Protein AF-A0A551YKG0-F1 (afdb_monomer)

Sequence (113 aa):
MATIILENLPDKLIEQIQKLAQQHNQSINEQIISILQQAVEKPQTPLKFLISPETDPTWEERRKAVPQLQAQIDQSPRLNPLDYESPDSTELIRENREKENRPPAKIGTDYVK

InterPro domains:
  IPR010985 Ribbon-helix-helix [SSF47598] (2-45)
  IPR013321 Arc-type ribbon-helix-helix [G3DSA:1.10.1220.10] (8-102)
  IPR053853 Antitoxin FitA-like, ribbon-helix-helix [PF22513] (2-40)

Solvent-accessible surface area (backbone atoms only — not comparable to full-atom values): 7294 Å² total; per-residue (Å²): 136,86,84,86,83,86,76,90,74,56,68,71,56,53,55,51,48,49,52,50,12,62,75,67,75,43,54,61,67,57,40,51,51,50,52,51,50,46,47,67,76,47,56,70,73,67,82,72,61,95,74,40,82,94,77,33,96,57,37,69,61,52,57,68,44,46,65,56,54,49,52,53,57,71,68,44,82,82,75,59,57,70,82,69,77,42,75,58,67,69,54,55,53,48,52,51,53,50,62,71,70,50,74,77,80,78,76,80,78,84,76,81,131

Structure (mmCIF, N/CA/C/O backbone):
data_AF-A0A551YKG0-F1
#
_entry.id   AF-A0A551YKG0-F1
#
loop_
_atom_site.group_PDB
_atom_site.id
_atom_site.type_symbol
_atom_site.label_atom_id
_atom_site.label_alt_id
_atom_site.label_comp_id
_atom_site.label_asym_id
_atom_site.label_entity_id
_atom_site.label_seq_id
_atom_site.pdbx_PDB_ins_code
_atom_site.Cartn_x
_atom_site.Cartn_y
_atom_site.Cartn_z
_atom_site.occupancy
_atom_site.B_iso_or_equiv
_atom_site.auth_seq_id
_atom_site.auth_comp_id
_atom_site.auth_asym_id
_atom_site.auth_atom_id
_atom_site.pdbx_PDB_model_num
ATOM 1 N N . MET A 1 1 ? -12.178 23.811 21.777 1.00 51.44 1 MET A N 1
ATOM 2 C CA . MET A 1 1 ? -12.467 22.362 21.816 1.00 51.44 1 MET A CA 1
ATOM 3 C C . MET A 1 1 ? -13.007 21.987 20.453 1.00 51.44 1 MET A C 1
ATOM 5 O O . MET A 1 1 ? -13.932 22.649 20.003 1.00 51.44 1 MET A O 1
ATOM 9 N N . ALA A 1 2 ? -12.377 21.041 19.764 1.00 67.38 2 ALA A N 1
ATOM 10 C CA . ALA A 1 2 ? -12.868 20.552 18.481 1.00 67.38 2 ALA A CA 1
ATOM 11 C C . ALA A 1 2 ? -13.760 19.332 18.733 1.00 67.38 2 ALA A C 1
ATOM 13 O O . ALA A 1 2 ? -13.390 18.458 19.514 1.00 67.38 2 ALA A O 1
ATOM 14 N N . THR A 1 3 ? -14.923 19.291 18.093 1.00 72.31 3 THR A N 1
ATOM 15 C CA . THR A 1 3 ? -15.835 18.146 18.146 1.00 72.31 3 THR A CA 1
ATOM 16 C C . THR A 1 3 ? -15.638 17.347 16.869 1.00 72.31 3 THR A C 1
ATOM 18 O O . THR A 1 3 ? -15.789 17.899 15.781 1.00 72.31 3 THR A O 1
ATOM 21 N N . ILE A 1 4 ? -15.283 16.069 16.987 1.00 70.94 4 ILE A N 1
ATOM 22 C CA . ILE A 1 4 ? -15.178 15.167 15.838 1.00 70.94 4 ILE A CA 1
ATOM 23 C C . ILE A 1 4 ? -16.478 14.373 15.771 1.00 70.94 4 ILE A C 1
ATOM 25 O O . ILE A 1 4 ? -16.802 13.642 16.705 1.00 70.94 4 ILE A O 1
ATOM 29 N N . ILE A 1 5 ? -17.222 14.539 14.680 1.00 75.12 5 ILE A N 1
ATOM 30 C CA . ILE A 1 5 ? -18.413 13.743 14.384 1.00 75.12 5 ILE A CA 1
ATOM 31 C C . ILE A 1 5 ? -17.988 12.688 13.365 1.00 75.12 5 ILE A C 1
ATOM 33 O O . ILE A 1 5 ? -17.503 13.021 12.286 1.00 75.12 5 ILE A O 1
ATOM 37 N N . LEU A 1 6 ? -18.113 11.417 13.739 1.00 70.81 6 LEU A N 1
ATOM 38 C CA . LEU A 1 6 ? -17.805 10.282 12.876 1.00 70.81 6 LEU A CA 1
ATOM 39 C C . LEU A 1 6 ? -19.123 9.735 12.329 1.00 70.81 6 LEU A C 1
ATOM 41 O O . LEU A 1 6 ? -19.883 9.107 13.062 1.00 70.81 6 LEU A O 1
ATOM 45 N N . GLU A 1 7 ? -19.391 9.985 11.052 1.00 72.69 7 GLU A N 1
ATOM 46 C CA . GLU A 1 7 ? -20.576 9.480 10.355 1.00 72.69 7 GLU A CA 1
ATOM 47 C C . GLU A 1 7 ? -20.176 8.372 9.373 1.00 72.69 7 GLU A C 1
ATOM 49 O O . GLU A 1 7 ? -19.115 8.435 8.753 1.00 72.69 7 GLU A O 1
ATOM 54 N N . ASN A 1 8 ? -21.035 7.359 9.218 1.00 74.94 8 ASN A N 1
ATOM 55 C CA . ASN A 1 8 ? -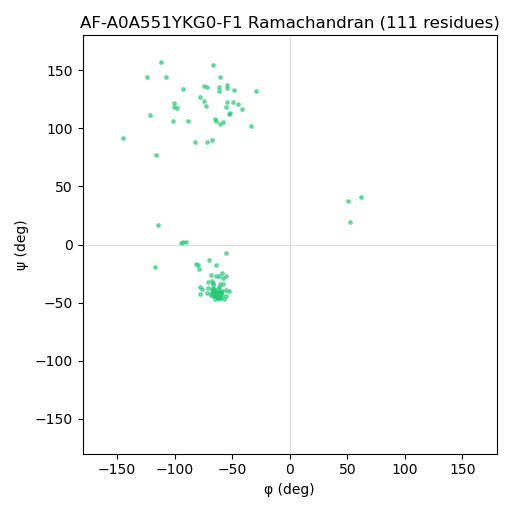20.851 6.231 8.291 1.00 74.94 8 ASN A CA 1
ATOM 56 C C . ASN A 1 8 ? -19.618 5.346 8.567 1.00 74.94 8 ASN A C 1
ATOM 58 O O . ASN A 1 8 ? -18.934 4.909 7.639 1.00 74.94 8 ASN A O 1
ATOM 62 N N . LEU A 1 9 ? -19.327 5.047 9.837 1.00 75.94 9 LEU A N 1
ATOM 63 C CA . LEU A 1 9 ? -18.321 4.037 10.169 1.00 75.94 9 LEU A CA 1
ATOM 64 C C . LEU A 1 9 ? -18.863 2.621 9.908 1.00 75.94 9 LEU A C 1
ATOM 66 O O . LEU A 1 9 ? -19.985 2.327 10.312 1.00 75.94 9 LEU A O 1
ATOM 70 N N . PRO A 1 10 ? -18.076 1.720 9.293 1.00 84.12 10 PRO A N 1
ATOM 71 C CA . PRO A 1 10 ? -18.472 0.325 9.136 1.00 84.12 10 PRO A CA 1
ATOM 72 C C . PRO A 1 10 ? -18.674 -0.340 10.502 1.00 84.12 10 PRO A C 1
ATOM 74 O O . PRO A 1 10 ? -17.802 -0.225 11.366 1.00 84.12 10 PRO A O 1
ATOM 77 N N . ASP A 1 11 ? -19.748 -1.114 10.669 1.00 81.19 11 ASP A N 1
ATOM 78 C CA . ASP A 1 11 ? -20.080 -1.788 11.939 1.00 81.19 11 ASP A CA 1
ATOM 79 C C . ASP A 1 11 ? -18.914 -2.628 12.479 1.00 81.19 11 ASP A C 1
ATOM 81 O O . ASP A 1 11 ? -18.563 -2.576 13.657 1.00 81.19 11 ASP A O 1
ATOM 85 N N . LYS A 1 12 ? -18.215 -3.323 11.577 1.00 83.38 12 LYS A N 1
ATOM 86 C CA . LYS A 1 12 ? -17.025 -4.121 11.899 1.00 83.38 12 LYS A CA 1
ATOM 87 C C . LYS A 1 12 ? -15.905 -3.297 12.546 1.00 83.38 12 LYS A C 1
ATOM 89 O O . LYS A 1 12 ? -15.156 -3.813 13.372 1.00 83.38 12 LYS A O 1
ATOM 94 N N . LEU A 1 13 ? -15.758 -2.035 12.150 1.00 79.38 13 LEU A N 1
ATOM 95 C CA . LEU A 1 13 ? -14.731 -1.135 12.671 1.00 79.38 13 LEU A CA 1
ATOM 96 C C . LEU A 1 13 ? -15.124 -0.635 14.069 1.00 79.38 13 LEU A C 1
ATOM 98 O O . LEU A 1 13 ? -14.281 -0.597 14.963 1.00 79.38 13 LEU A O 1
ATOM 102 N N . ILE A 1 14 ? -16.413 -0.362 14.290 1.00 82.06 14 ILE A N 1
ATOM 103 C CA . ILE A 1 14 ? -16.957 -0.027 15.614 1.00 82.06 14 ILE A CA 1
ATOM 104 C C . ILE A 1 14 ? -16.732 -1.184 16.597 1.00 82.06 14 ILE A C 1
ATOM 106 O O . ILE A 1 14 ? -16.228 -0.957 17.696 1.00 82.06 14 ILE A O 1
ATOM 110 N N . GLU A 1 15 ? -17.010 -2.427 16.193 1.00 84.38 15 GLU A N 1
ATOM 111 C CA . GLU A 1 15 ? -16.761 -3.610 17.030 1.00 84.38 15 GLU A CA 1
ATOM 112 C C . GLU A 1 15 ? -15.284 -3.757 17.421 1.00 84.38 15 GLU A C 1
ATOM 114 O O . GLU A 1 15 ? -14.963 -4.116 18.556 1.00 84.38 15 GLU A O 1
ATOM 119 N N . GLN A 1 16 ? -14.366 -3.484 16.490 1.00 82.75 16 GLN A N 1
ATOM 120 C CA . GLN A 1 16 ? -12.927 -3.540 16.753 1.00 82.75 16 GLN A CA 1
ATOM 121 C C . GLN A 1 16 ? -12.485 -2.456 17.738 1.00 82.75 16 GLN A C 1
ATOM 123 O O . GLN A 1 16 ? -11.746 -2.758 18.675 1.00 82.75 16 GLN A O 1
ATOM 128 N N . ILE A 1 17 ? -12.970 -1.222 17.575 1.00 84.94 17 ILE A N 1
ATOM 129 C CA . ILE A 1 17 ? -12.691 -0.129 18.516 1.00 84.94 17 ILE A CA 1
ATOM 130 C C . ILE A 1 17 ? -13.266 -0.455 19.894 1.00 84.94 17 ILE A C 1
ATOM 132 O O . ILE A 1 17 ? -12.597 -0.232 20.899 1.00 84.94 17 ILE A O 1
ATOM 136 N N . GLN A 1 18 ? -14.470 -1.023 19.963 1.00 83.56 18 GLN A N 1
ATOM 137 C CA . GLN A 1 18 ? -15.096 -1.392 21.229 1.00 83.56 18 GLN A CA 1
ATOM 138 C C . GLN A 1 18 ? -14.311 -2.490 21.957 1.00 83.56 18 GLN A C 1
ATOM 140 O O . GLN A 1 18 ? -14.108 -2.393 23.166 1.00 83.56 18 GLN A O 1
ATOM 145 N N . LYS A 1 19 ? -13.816 -3.502 21.233 1.00 85.50 19 LYS A N 1
ATOM 146 C CA . LYS A 1 19 ? -12.923 -4.526 21.799 1.00 85.50 19 LYS A CA 1
ATOM 147 C C . LYS A 1 19 ? -11.619 -3.920 22.313 1.00 85.50 19 LYS A C 1
ATOM 149 O O . LYS A 1 19 ? -11.210 -4.245 23.422 1.00 85.50 19 LYS A O 1
ATOM 154 N N . LEU A 1 20 ? -11.003 -3.016 21.553 1.00 83.06 20 LEU A N 1
ATOM 155 C CA . LEU A 1 20 ? -9.785 -2.320 21.980 1.00 83.06 20 LEU A CA 1
ATOM 156 C C . LEU A 1 20 ? -10.033 -1.475 23.237 1.00 83.06 20 LEU A C 1
ATOM 158 O O . LEU A 1 20 ? -9.286 -1.585 24.204 1.00 83.06 20 LEU A O 1
ATOM 162 N N . ALA A 1 21 ? -11.135 -0.726 23.276 1.00 84.75 21 ALA A N 1
ATOM 163 C CA . ALA A 1 21 ? -11.521 0.075 24.434 1.00 84.75 21 ALA A CA 1
ATOM 164 C C . ALA A 1 21 ? -11.719 -0.794 25.692 1.00 84.75 21 ALA A C 1
ATOM 166 O O . ALA A 1 21 ? -11.254 -0.435 26.773 1.00 84.75 21 ALA A O 1
ATOM 167 N N . GLN A 1 22 ? -12.330 -1.977 25.545 1.00 83.81 22 GLN A N 1
ATOM 168 C CA . GLN A 1 22 ? -12.465 -2.958 26.629 1.00 83.81 22 GLN A CA 1
ATOM 169 C C . GLN A 1 22 ? -11.114 -3.513 27.094 1.00 83.81 22 GLN A C 1
ATOM 171 O O . GLN A 1 22 ? -10.905 -3.675 28.291 1.00 83.81 22 GLN A O 1
ATOM 176 N N . GLN A 1 23 ? -10.183 -3.787 26.177 1.00 84.81 23 GLN A N 1
ATOM 177 C CA . GLN A 1 23 ? 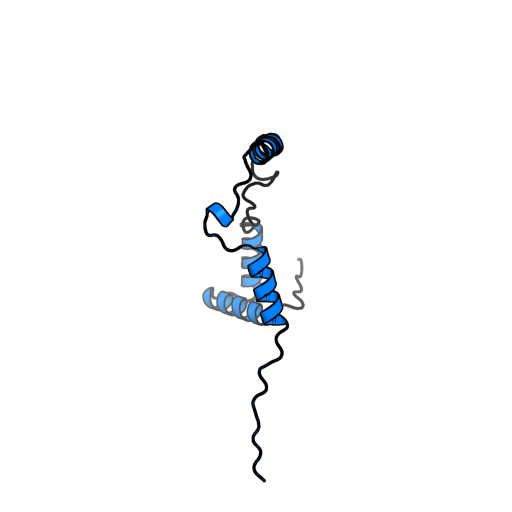-8.843 -4.277 26.523 1.00 84.81 23 GLN A CA 1
ATOM 178 C C . GLN A 1 23 ? -8.011 -3.231 27.273 1.00 84.81 23 GLN A C 1
ATOM 180 O O . GLN A 1 23 ? -7.214 -3.588 28.139 1.00 84.81 23 GLN A O 1
ATOM 185 N N . HIS A 1 24 ? -8.206 -1.952 26.957 1.00 78.31 24 HIS A N 1
ATOM 186 C CA . HIS A 1 24 ? -7.481 -0.841 27.566 1.00 78.31 24 HIS A CA 1
ATOM 187 C C . HIS A 1 24 ? -8.216 -0.195 28.755 1.00 78.31 24 HIS A C 1
ATOM 189 O O . HIS A 1 24 ? -7.675 0.736 29.348 1.00 78.31 24 HIS A O 1
ATOM 195 N N . ASN A 1 25 ? -9.400 -0.695 29.145 1.00 82.62 25 ASN A N 1
ATOM 196 C CA . ASN A 1 25 ? -10.275 -0.100 30.170 1.00 82.62 25 ASN A CA 1
ATOM 197 C C . ASN A 1 25 ? -10.547 1.400 29.937 1.00 82.62 25 ASN A C 1
ATOM 199 O O . ASN A 1 25 ? -10.616 2.190 30.878 1.00 82.62 25 ASN A O 1
ATOM 203 N N . GLN A 1 26 ? -10.687 1.795 28.675 1.00 82.00 26 GLN A N 1
ATOM 204 C CA . GLN A 1 26 ? -10.907 3.179 28.265 1.00 82.00 26 GLN A CA 1
ATOM 205 C C . GLN A 1 26 ? -12.308 3.354 27.692 1.00 82.00 26 GLN A C 1
ATOM 207 O O . GLN A 1 26 ? -12.937 2.406 27.216 1.00 82.00 26 GLN A O 1
ATOM 212 N N . SER A 1 27 ? -12.814 4.585 27.719 1.00 85.00 27 SER A N 1
ATOM 213 C CA . SER A 1 27 ? -14.025 4.901 26.967 1.00 85.00 27 SER A CA 1
ATOM 214 C C . SER A 1 27 ? -13.756 4.805 25.461 1.00 85.00 27 SER A C 1
ATOM 216 O O . SER A 1 27 ? -12.635 5.006 24.992 1.00 85.00 27 SER A O 1
ATOM 218 N N . ILE A 1 28 ? -14.801 4.537 24.673 1.00 80.50 28 ILE A N 1
ATOM 219 C CA . ILE A 1 28 ? -14.698 4.474 23.204 1.00 80.50 28 ILE A CA 1
ATOM 220 C C . ILE A 1 28 ? -14.104 5.779 22.645 1.00 80.50 28 ILE A C 1
ATOM 222 O O . ILE A 1 28 ? -13.255 5.742 21.760 1.00 80.50 28 ILE A O 1
ATOM 226 N N . ASN A 1 29 ? -14.488 6.928 23.210 1.00 81.81 29 ASN A N 1
ATOM 227 C CA . ASN A 1 29 ? -13.981 8.237 22.798 1.00 81.81 29 ASN A CA 1
ATOM 228 C C . ASN A 1 29 ? -12.478 8.394 23.073 1.00 81.81 29 ASN A C 1
ATOM 230 O O . ASN A 1 29 ? -11.746 8.865 22.207 1.00 81.81 29 ASN A O 1
ATOM 234 N N . GLU A 1 30 ? -11.999 7.974 24.246 1.00 80.44 30 GLU A N 1
ATOM 235 C CA . GLU A 1 30 ? -10.569 8.010 24.583 1.00 80.44 30 GLU A CA 1
ATOM 236 C C . GLU A 1 30 ? -9.758 7.049 23.715 1.00 80.44 30 GLU A C 1
ATOM 238 O O . GLU A 1 30 ? -8.676 7.408 23.252 1.00 80.44 30 GLU A O 1
ATOM 243 N N . GLN A 1 31 ? -10.302 5.866 23.422 1.00 82.62 31 GLN A N 1
ATOM 244 C CA . GLN A 1 31 ? -9.666 4.906 22.526 1.00 82.62 31 GLN A CA 1
ATOM 245 C C . GLN A 1 31 ? -9.555 5.457 21.096 1.00 82.62 31 GLN A C 1
ATOM 247 O O . GLN A 1 31 ? -8.515 5.289 20.460 1.00 82.62 31 GLN A O 1
ATOM 252 N N . ILE A 1 32 ? -10.588 6.146 20.596 1.00 82.88 32 ILE A N 1
ATOM 253 C CA . ILE A 1 32 ? -10.558 6.827 19.291 1.00 82.88 32 ILE A CA 1
ATOM 254 C C . ILE A 1 32 ? -9.493 7.923 19.289 1.00 82.88 32 ILE A C 1
ATOM 256 O O . ILE A 1 32 ? -8.694 7.991 18.357 1.00 82.88 32 ILE A O 1
ATOM 260 N N . ILE A 1 33 ? -9.437 8.750 20.336 1.00 83.62 33 ILE A N 1
ATOM 261 C CA . ILE A 1 33 ? -8.415 9.797 20.467 1.00 83.62 33 ILE A CA 1
ATOM 262 C C . ILE A 1 33 ? -7.016 9.176 20.485 1.00 83.62 33 ILE A C 1
ATOM 264 O O . ILE A 1 33 ? -6.137 9.663 19.782 1.00 83.62 33 ILE A O 1
ATOM 268 N N . SER A 1 34 ? -6.816 8.079 21.216 1.00 81.94 34 SER A N 1
ATOM 269 C CA . SER A 1 34 ? -5.536 7.370 21.277 1.00 81.94 34 SER A CA 1
ATOM 270 C C . SER A 1 34 ? -5.127 6.795 19.918 1.00 81.94 34 SER A C 1
ATOM 272 O O . SER A 1 34 ? -3.976 6.946 19.515 1.00 81.94 34 SER A O 1
ATOM 274 N N . ILE A 1 35 ? -6.063 6.205 19.167 1.00 82.69 35 ILE A N 1
ATOM 275 C CA . ILE A 1 35 ? -5.808 5.703 17.807 1.00 82.69 35 ILE A CA 1
ATOM 276 C C . ILE A 1 35 ? -5.447 6.855 16.865 1.00 82.69 35 ILE A C 1
ATOM 278 O O . ILE A 1 35 ? -4.506 6.733 16.087 1.00 82.69 35 ILE A O 1
ATOM 282 N N . LEU A 1 36 ? -6.158 7.983 16.944 1.00 80.56 36 LEU A N 1
ATOM 283 C CA . LEU A 1 36 ? -5.869 9.168 16.133 1.00 80.56 36 LEU A CA 1
ATOM 284 C C . LEU A 1 36 ? -4.505 9.771 16.487 1.00 80.56 36 LEU A C 1
ATOM 286 O O . LEU A 1 36 ? -3.736 10.095 15.588 1.00 80.56 36 LEU A O 1
ATOM 290 N N . GLN A 1 37 ? -4.168 9.866 17.775 1.00 82.25 37 GLN A N 1
ATOM 291 C CA . GLN A 1 37 ? -2.847 10.299 18.235 1.00 82.25 37 GLN A CA 1
ATOM 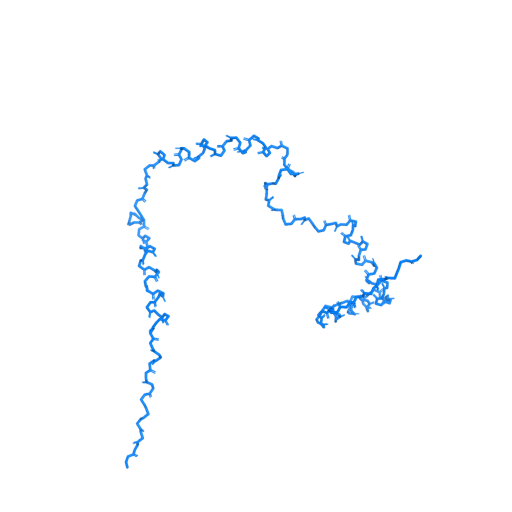292 C C . GLN A 1 37 ? -1.753 9.363 17.723 1.00 82.25 37 GLN A C 1
ATOM 294 O O . GLN A 1 37 ? -0.775 9.829 17.148 1.00 82.25 37 GLN A O 1
ATOM 299 N N . GLN A 1 38 ? -1.946 8.047 17.831 1.00 78.56 38 GLN A N 1
ATOM 300 C CA . GLN A 1 38 ? -1.010 7.067 17.286 1.00 78.56 38 GLN A CA 1
ATOM 301 C C . GLN A 1 38 ? -0.884 7.160 15.765 1.00 78.56 38 GLN A C 1
ATOM 303 O O . GLN A 1 38 ? 0.222 7.024 15.261 1.00 78.56 38 GLN A O 1
ATOM 308 N N . ALA A 1 39 ? -1.967 7.409 15.030 1.00 74.81 39 ALA A N 1
ATOM 309 C CA . ALA A 1 39 ? -1.925 7.578 13.579 1.00 74.81 39 ALA A CA 1
ATOM 310 C C . ALA A 1 39 ? -1.189 8.861 13.156 1.00 74.81 39 ALA A C 1
ATOM 312 O O . ALA A 1 39 ? -0.559 8.884 12.100 1.00 74.81 39 ALA A O 1
ATOM 313 N N . VAL A 1 40 ? -1.249 9.915 13.976 1.00 75.44 40 VAL A N 1
ATOM 314 C CA . VAL A 1 40 ? -0.525 11.175 13.752 1.00 75.44 40 VAL A CA 1
ATOM 315 C C . VAL A 1 40 ? 0.953 11.049 14.135 1.00 75.44 40 VAL A C 1
ATOM 317 O O . VAL A 1 40 ? 1.812 11.523 13.399 1.00 75.44 40 VAL A O 1
ATOM 320 N N . GLU A 1 41 ? 1.267 10.408 15.262 1.00 74.25 41 GLU A N 1
ATOM 321 C CA . GLU A 1 41 ? 2.644 10.238 15.758 1.00 74.25 41 GLU A CA 1
ATOM 322 C C . GLU A 1 41 ? 3.415 9.141 15.020 1.00 74.25 41 GLU A C 1
ATOM 324 O O . GLU A 1 41 ? 4.615 9.253 14.773 1.00 74.25 41 GLU A O 1
ATOM 329 N N . LYS A 1 42 ? 2.721 8.064 14.663 1.00 64.25 42 LYS A N 1
ATOM 330 C CA . LYS A 1 42 ? 3.206 6.983 13.814 1.00 64.25 42 LYS A CA 1
ATOM 331 C C . LYS A 1 4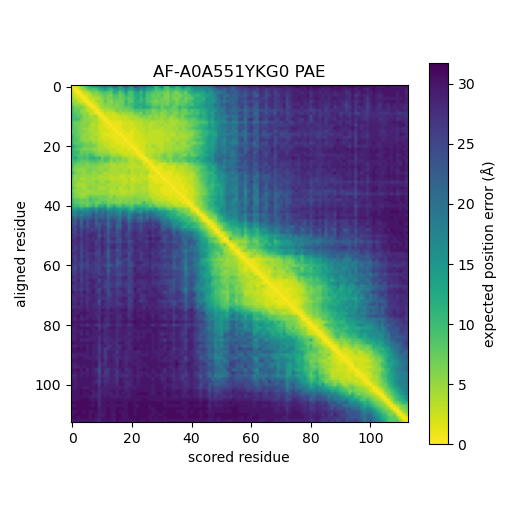2 ? 2.339 6.994 12.565 1.00 64.25 42 LYS A C 1
ATOM 333 O O . LYS A 1 42 ? 1.464 6.130 12.448 1.00 64.25 42 LYS A O 1
ATOM 338 N N . PRO A 1 43 ? 2.567 7.938 11.630 1.00 59.94 43 PRO A N 1
ATOM 339 C CA . PRO A 1 43 ? 2.000 7.794 10.304 1.00 59.94 43 PRO A CA 1
ATOM 340 C C . PRO A 1 43 ? 2.413 6.403 9.849 1.00 59.94 43 PRO A C 1
ATOM 342 O O . PRO A 1 43 ? 3.611 6.108 9.755 1.00 59.94 43 PRO A O 1
ATOM 345 N N . GLN A 1 44 ? 1.427 5.509 9.702 1.00 59.03 44 GLN A N 1
ATOM 346 C CA . GLN A 1 44 ? 1.658 4.206 9.102 1.00 59.03 44 GLN A CA 1
ATOM 347 C C . GLN A 1 44 ? 2.494 4.497 7.877 1.00 59.03 44 GLN A C 1
ATOM 349 O O . GLN A 1 44 ? 2.094 5.343 7.074 1.00 59.03 44 GLN A O 1
ATOM 354 N N . THR A 1 45 ? 3.690 3.903 7.830 1.00 53.97 45 THR A N 1
ATOM 355 C CA . THR A 1 45 ? 4.644 4.144 6.754 1.00 53.97 45 THR A CA 1
ATOM 356 C C . THR A 1 45 ? 3.836 4.164 5.469 1.00 53.97 45 THR A C 1
ATOM 358 O O . THR A 1 45 ? 3.187 3.140 5.208 1.00 53.97 45 THR A O 1
ATOM 361 N N . PRO A 1 46 ? 3.777 5.300 4.740 1.00 53.00 46 PRO A N 1
ATOM 362 C CA . PRO A 1 46 ? 3.033 5.346 3.490 1.00 53.00 46 PRO A CA 1
ATOM 363 C C . PRO A 1 46 ? 3.477 4.123 2.716 1.00 53.00 46 PRO A C 1
ATOM 365 O O . PRO A 1 46 ? 4.680 3.842 2.765 1.00 53.00 46 PRO A O 1
ATOM 368 N N . LEU A 1 47 ? 2.527 3.357 2.150 1.00 49.28 47 LEU A N 1
ATOM 369 C CA . LEU A 1 47 ? 2.806 2.155 1.359 1.00 49.28 47 LEU A CA 1
ATOM 370 C C . LEU A 1 47 ? 4.111 2.408 0.618 1.00 49.28 47 LEU A C 1
ATOM 372 O O . LEU A 1 47 ? 4.143 3.249 -0.282 1.00 49.28 47 LEU A O 1
ATOM 376 N N . LYS A 1 48 ? 5.206 1.820 1.123 1.00 45.34 48 LYS A N 1
ATOM 377 C CA . LYS A 1 48 ? 6.545 2.154 0.657 1.00 45.34 48 LYS A CA 1
ATOM 378 C C . LYS A 1 48 ? 6.612 1.538 -0.723 1.00 45.34 48 LYS A C 1
ATOM 380 O O . LYS A 1 48 ? 7.041 0.398 -0.878 1.00 45.34 48 LYS A O 1
ATOM 385 N N . PHE A 1 49 ? 6.185 2.282 -1.736 1.00 50.56 49 PHE A N 1
ATOM 386 C CA . PHE A 1 49 ? 6.786 2.145 -3.040 1.00 50.56 49 PHE A CA 1
ATOM 387 C C . PHE A 1 49 ? 8.268 2.312 -2.748 1.00 50.56 49 PHE A C 1
ATOM 389 O O . PHE A 1 49 ? 8.685 3.356 -2.251 1.00 50.56 49 PHE A O 1
ATOM 396 N N . LEU A 1 50 ? 9.034 1.234 -2.915 1.00 55.06 50 LEU A N 1
ATOM 397 C CA . LEU A 1 50 ? 10.427 1.135 -2.470 1.00 55.06 50 LEU A CA 1
ATOM 398 C C . LEU A 1 50 ? 11.321 2.256 -3.038 1.00 55.06 50 LEU A C 1
ATOM 400 O O . LEU A 1 50 ? 12.480 2.363 -2.658 1.00 55.06 50 LEU A O 1
ATOM 404 N N . ILE A 1 51 ? 10.789 3.065 -3.958 1.00 54.59 51 ILE A N 1
ATOM 405 C CA . ILE A 1 51 ? 11.453 4.133 -4.680 1.00 54.59 51 ILE A CA 1
ATOM 406 C C . ILE A 1 51 ? 10.422 5.262 -4.887 1.00 54.59 51 ILE A C 1
ATOM 408 O O . ILE A 1 51 ? 9.663 5.247 -5.853 1.00 54.59 51 ILE A O 1
ATOM 412 N N . SER A 1 52 ? 10.360 6.230 -3.970 1.00 56.47 52 SER A N 1
ATOM 413 C CA . SER A 1 52 ? 9.538 7.446 -4.113 1.00 56.47 52 SER A CA 1
ATOM 414 C C . SER A 1 52 ? 10.424 8.694 -3.975 1.00 56.47 52 SER A C 1
ATOM 416 O O . SER A 1 52 ? 11.364 8.643 -3.170 1.00 56.47 52 SER A O 1
ATOM 418 N N . PRO A 1 53 ? 10.163 9.794 -4.719 1.00 57.19 53 PRO A N 1
ATOM 419 C CA . PRO A 1 53 ? 11.048 10.967 -4.769 1.00 57.19 53 PRO A CA 1
ATOM 420 C C . PRO A 1 53 ? 11.290 11.604 -3.398 1.00 57.19 53 PRO A C 1
ATOM 422 O O . PRO A 1 53 ? 12.339 12.182 -3.149 1.00 57.19 53 PRO A O 1
ATOM 425 N N . GLU A 1 54 ? 10.314 11.475 -2.502 1.00 58.19 54 GLU A N 1
ATOM 426 C CA . GLU A 1 54 ? 10.331 12.069 -1.163 1.00 58.19 54 GLU A CA 1
ATOM 427 C C . GLU A 1 54 ? 11.132 11.242 -0.145 1.00 58.19 54 GLU A C 1
ATOM 429 O O . GLU A 1 54 ? 11.486 11.740 0.919 1.00 58.19 54 GLU A O 1
ATOM 434 N N . THR A 1 55 ? 11.412 9.970 -0.450 1.00 57.91 55 THR A N 1
ATOM 435 C CA . THR A 1 55 ? 11.947 8.999 0.524 1.00 57.91 55 THR A CA 1
ATOM 436 C C . THR A 1 55 ? 13.336 8.466 0.198 1.00 57.91 55 THR A C 1
ATOM 438 O O . THR A 1 55 ? 13.992 7.934 1.091 1.00 57.91 55 THR A O 1
ATOM 441 N N . ASP A 1 56 ? 13.785 8.572 -1.055 1.00 58.47 56 ASP A N 1
ATOM 442 C CA . ASP A 1 56 ? 15.074 8.032 -1.491 1.00 58.47 56 ASP A CA 1
ATOM 443 C C . ASP A 1 56 ? 15.956 9.158 -2.065 1.00 58.47 56 ASP A C 1
ATOM 445 O O . ASP A 1 56 ? 15.659 9.671 -3.146 1.00 58.47 56 ASP A O 1
ATOM 449 N N . PRO A 1 57 ? 17.057 9.545 -1.389 1.00 66.19 57 PRO A N 1
ATOM 450 C CA . PRO A 1 57 ? 17.977 10.563 -1.899 1.00 66.19 57 PRO A CA 1
ATOM 451 C C . PRO A 1 57 ? 18.680 10.133 -3.198 1.00 66.19 57 PRO A C 1
ATOM 453 O O . PRO A 1 57 ? 19.183 10.983 -3.928 1.00 66.19 57 PRO A O 1
ATOM 456 N N . THR A 1 58 ? 18.686 8.834 -3.522 1.00 70.50 58 THR A N 1
ATOM 457 C CA . THR A 1 58 ? 19.230 8.285 -4.776 1.00 70.50 58 THR A CA 1
ATOM 458 C C . THR A 1 58 ? 18.180 8.149 -5.881 1.00 70.50 58 THR A C 1
ATOM 460 O O . THR A 1 58 ? 18.497 7.686 -6.978 1.00 70.50 58 THR A O 1
ATOM 463 N N . TRP A 1 59 ? 16.930 8.571 -5.642 1.00 71.75 59 TRP A N 1
ATOM 464 C CA . TRP A 1 59 ? 15.837 8.457 -6.611 1.00 71.75 59 TRP A CA 1
ATOM 465 C C . TRP A 1 59 ? 16.177 9.109 -7.956 1.00 71.75 59 TRP A C 1
ATOM 467 O O . TRP A 1 59 ? 15.943 8.511 -9.005 1.00 71.75 59 TRP A O 1
ATOM 477 N N . GLU A 1 60 ? 16.762 10.312 -7.938 1.00 71.50 60 GLU A N 1
ATOM 478 C CA . GLU A 1 60 ? 17.087 11.065 -9.163 1.00 71.50 60 GLU A CA 1
ATOM 479 C C . GLU A 1 60 ? 18.162 10.354 -9.988 1.00 71.50 60 GLU A C 1
ATOM 481 O O . GLU A 1 60 ? 18.084 10.284 -11.215 1.00 71.50 60 GLU A O 1
ATOM 486 N N . GLU A 1 61 ? 19.146 9.761 -9.317 1.00 74.81 61 GLU A N 1
ATOM 487 C CA . GLU A 1 61 ? 20.199 8.980 -9.962 1.00 74.81 61 GLU A CA 1
ATOM 488 C C . GLU A 1 61 ? 19.639 7.684 -10.558 1.00 74.81 61 GLU A C 1
ATOM 490 O O . GLU A 1 61 ? 19.909 7.364 -11.719 1.00 74.81 61 GLU A O 1
ATOM 495 N N . ARG A 1 62 ? 18.773 6.979 -9.818 1.00 69.62 62 ARG A N 1
ATOM 496 C CA . ARG A 1 62 ? 18.098 5.765 -10.300 1.00 69.62 62 ARG A CA 1
ATOM 497 C C . ARG A 1 62 ? 17.186 6.056 -11.483 1.00 69.62 62 ARG A C 1
ATOM 499 O O . ARG A 1 62 ? 17.236 5.328 -12.470 1.00 69.62 62 ARG A O 1
ATOM 506 N N . ARG A 1 63 ? 16.398 7.137 -11.442 1.00 75.75 63 ARG A N 1
ATOM 507 C CA . ARG A 1 63 ? 15.544 7.547 -12.568 1.00 75.75 63 ARG A CA 1
ATOM 508 C C . ARG A 1 63 ? 16.361 7.851 -13.814 1.00 75.75 63 ARG A C 1
ATOM 510 O O . ARG A 1 63 ? 15.951 7.461 -14.903 1.00 75.75 63 ARG A O 1
ATOM 517 N N . LYS A 1 64 ? 17.508 8.516 -13.678 1.00 77.56 64 LYS A N 1
ATOM 518 C CA . LYS A 1 64 ? 18.407 8.780 -14.813 1.00 77.56 64 LYS A CA 1
ATOM 519 C C . LYS A 1 64 ? 18.988 7.500 -15.417 1.00 77.56 64 LYS A C 1
ATOM 521 O O . LYS A 1 64 ? 19.267 7.485 -16.613 1.00 77.56 64 LYS A O 1
ATOM 526 N N . ALA A 1 65 ? 19.124 6.432 -14.631 1.00 78.12 65 ALA A N 1
ATOM 527 C CA . ALA A 1 65 ? 19.569 5.126 -15.110 1.00 78.12 65 ALA A CA 1
ATOM 528 C C . ALA A 1 65 ? 18.462 4.313 -15.819 1.00 78.12 65 ALA A C 1
ATOM 530 O O . ALA A 1 65 ? 18.781 3.443 -16.626 1.00 78.12 65 ALA A O 1
ATOM 531 N N . VAL A 1 66 ? 17.172 4.606 -15.589 1.00 80.69 66 VAL A N 1
ATOM 532 C CA . VAL A 1 66 ? 16.044 3.857 -16.189 1.00 80.69 66 VAL A CA 1
ATOM 533 C C . VAL A 1 66 ? 16.084 3.830 -17.727 1.00 80.69 66 VAL A C 1
ATOM 535 O O . VAL A 1 66 ? 15.969 2.739 -18.284 1.00 80.69 66 VAL A O 1
ATOM 538 N N . PRO A 1 67 ? 16.304 4.950 -18.449 1.00 83.12 67 PRO A N 1
ATOM 539 C CA . PRO A 1 67 ? 16.414 4.916 -19.909 1.00 83.12 67 PRO A CA 1
ATOM 540 C C . PRO A 1 67 ? 17.571 4.047 -20.418 1.00 83.12 67 PRO A C 1
ATOM 542 O O . PRO A 1 67 ? 17.447 3.410 -21.460 1.00 83.12 67 PRO A O 1
ATOM 545 N N . GLN A 1 68 ? 18.687 3.999 -19.683 1.00 84.00 68 GLN A N 1
ATOM 546 C CA . GLN A 1 68 ? 19.842 3.177 -20.054 1.00 84.00 68 GLN A CA 1
ATOM 547 C C . GLN A 1 68 ? 19.549 1.688 -19.856 1.00 84.00 68 GLN A C 1
ATOM 549 O O . GLN A 1 68 ? 19.866 0.886 -20.730 1.00 84.00 68 GLN A O 1
ATOM 554 N N . LEU A 1 69 ? 18.894 1.326 -18.750 1.00 82.50 69 LEU A N 1
ATOM 555 C CA . LEU A 1 69 ? 18.445 -0.044 -18.493 1.00 82.50 69 LEU A CA 1
ATOM 556 C C . LEU A 1 69 ? 17.427 -0.505 -19.542 1.00 82.50 69 LEU A C 1
ATOM 558 O O . LEU A 1 69 ? 17.537 -1.616 -20.051 1.00 82.50 69 LEU A O 1
ATOM 562 N N . GLN A 1 70 ? 16.481 0.358 -19.923 1.00 82.69 70 GLN A N 1
ATOM 563 C CA . GLN A 1 70 ? 15.514 0.051 -20.976 1.00 82.69 70 GLN A CA 1
ATOM 564 C C . GLN A 1 70 ? 16.208 -0.192 -22.323 1.00 82.69 70 GLN A C 1
ATOM 566 O O . GLN A 1 70 ? 15.942 -1.197 -22.974 1.00 82.69 70 GLN A O 1
ATOM 571 N N . ALA A 1 71 ? 17.159 0.667 -22.701 1.00 84.56 71 ALA A N 1
ATOM 572 C CA . ALA A 1 71 ? 17.930 0.486 -23.928 1.00 84.56 71 ALA A CA 1
ATOM 573 C C . ALA A 1 71 ? 18.744 -0.822 -23.928 1.00 84.56 71 ALA A C 1
ATOM 575 O O . ALA A 1 71 ? 18.846 -1.475 -24.963 1.00 84.56 71 ALA A O 1
ATOM 576 N N . GLN A 1 72 ? 19.293 -1.232 -22.779 1.00 84.25 72 GLN A N 1
ATOM 577 C CA . GLN A 1 72 ? 19.988 -2.518 -22.637 1.00 84.25 72 GLN A CA 1
ATOM 578 C C . GLN A 1 72 ? 19.036 -3.712 -22.790 1.00 84.25 72 GLN A C 1
ATOM 580 O O . GLN A 1 72 ? 19.391 -4.697 -23.434 1.00 84.25 72 GLN A O 1
ATOM 585 N N . ILE A 1 73 ? 17.823 -3.624 -22.238 1.00 81.88 73 ILE A N 1
ATOM 586 C CA . ILE A 1 73 ? 16.788 -4.656 -22.396 1.00 81.88 73 ILE A CA 1
ATOM 587 C C . ILE A 1 73 ? 16.366 -4.768 -23.863 1.00 81.88 73 ILE A C 1
ATOM 589 O O . ILE A 1 73 ? 16.267 -5.877 -24.383 1.00 81.88 73 ILE A O 1
ATOM 593 N N . ASP A 1 74 ? 16.173 -3.638 -24.544 1.00 79.94 74 ASP A N 1
ATOM 594 C CA . ASP A 1 74 ? 15.757 -3.605 -25.950 1.00 79.94 74 ASP A CA 1
ATOM 595 C C . ASP A 1 74 ? 16.839 -4.126 -26.910 1.00 79.94 74 ASP A C 1
ATOM 597 O O . ASP A 1 74 ? 16.519 -4.632 -27.986 1.00 79.94 74 ASP A O 1
ATOM 601 N N . GLN A 1 75 ? 18.113 -4.030 -26.521 1.00 82.62 75 GLN A N 1
ATOM 602 C CA . GLN A 1 75 ? 19.244 -4.614 -27.251 1.00 82.62 75 GLN A CA 1
ATOM 603 C C . GLN A 1 75 ? 19.418 -6.113 -26.995 1.00 82.62 75 GLN A C 1
ATOM 605 O O . GLN A 1 75 ? 20.108 -6.787 -27.764 1.00 82.62 75 GLN A O 1
ATOM 610 N N . SER A 1 76 ? 18.821 -6.642 -25.926 1.00 77.19 76 SER A N 1
ATOM 611 C CA . SER A 1 76 ? 18.896 -8.063 -25.626 1.00 77.19 76 SER A CA 1
ATOM 612 C C . SER A 1 76 ? 18.032 -8.851 -26.620 1.00 77.19 76 SER A C 1
ATOM 614 O O . SER A 1 76 ? 16.895 -8.451 -26.896 1.00 77.19 76 SER A O 1
ATOM 616 N N . PRO A 1 77 ? 18.525 -9.976 -27.171 1.00 75.81 77 PRO A N 1
ATOM 617 C CA . PRO A 1 77 ? 17.721 -10.840 -28.021 1.00 75.81 77 PRO A CA 1
ATOM 618 C C . PRO A 1 77 ? 16.440 -11.238 -27.288 1.00 75.81 77 PRO A C 1
ATOM 620 O O . PRO A 1 77 ? 16.489 -11.790 -26.187 1.00 75.81 77 PRO A O 1
ATOM 623 N N . ARG A 1 78 ? 15.283 -10.943 -27.889 1.00 71.44 78 ARG A N 1
ATOM 624 C CA . ARG A 1 78 ? 14.000 -11.374 -27.334 1.00 71.44 78 ARG A CA 1
ATOM 625 C C . ARG A 1 78 ? 13.956 -12.892 -27.384 1.00 71.44 78 ARG A C 1
ATOM 627 O O . ARG A 1 78 ? 13.856 -13.476 -28.459 1.00 71.44 78 ARG A O 1
ATOM 634 N N . LEU A 1 79 ? 14.073 -13.500 -26.213 1.00 71.88 79 LEU A N 1
ATOM 635 C CA . LEU A 1 79 ? 13.958 -14.935 -26.039 1.00 71.88 79 LEU A CA 1
ATOM 636 C C . LEU A 1 79 ? 12.562 -15.377 -26.472 1.00 71.88 79 LEU A C 1
ATOM 638 O O . LEU A 1 79 ? 11.567 -14.756 -26.088 1.00 71.88 79 LEU A O 1
ATOM 642 N N . ASN A 1 80 ? 12.491 -16.424 -27.289 1.00 67.69 80 ASN A N 1
ATOM 643 C CA . ASN A 1 80 ? 11.216 -17.000 -27.667 1.00 67.69 80 ASN A CA 1
ATOM 644 C C . ASN A 1 80 ? 10.685 -17.789 -26.458 1.00 67.69 80 ASN A C 1
ATOM 646 O O . ASN A 1 80 ? 11.384 -18.678 -25.975 1.00 67.69 80 ASN A O 1
ATOM 650 N N . PRO A 1 81 ? 9.478 -17.503 -25.940 1.00 65.06 81 PRO A N 1
ATOM 651 C CA . PRO A 1 81 ? 8.911 -18.255 -24.816 1.00 65.06 81 PRO A CA 1
ATOM 652 C C . PRO A 1 81 ? 8.834 -19.770 -25.067 1.00 65.06 81 PRO A C 1
ATOM 654 O O . PRO A 1 81 ? 8.938 -20.557 -24.126 1.00 65.06 81 PRO A O 1
ATOM 657 N N . LEU A 1 82 ? 8.727 -20.173 -26.340 1.00 65.69 82 LEU A N 1
ATOM 658 C CA . LEU A 1 82 ? 8.770 -21.572 -26.775 1.00 65.69 82 LEU A CA 1
ATOM 659 C C . LEU A 1 82 ? 10.100 -22.269 -26.441 1.00 65.69 82 LEU A C 1
ATOM 661 O O . LEU A 1 82 ? 10.098 -23.476 -26.218 1.00 65.69 82 LEU A O 1
ATOM 665 N N . ASP A 1 83 ? 11.209 -21.527 -26.343 1.00 71.62 83 ASP A N 1
ATOM 666 C CA . ASP A 1 83 ? 12.528 -22.075 -25.990 1.00 71.62 83 ASP A CA 1
ATOM 667 C C . ASP A 1 83 ? 12.601 -22.516 -24.512 1.00 71.62 83 ASP A C 1
ATOM 669 O O . ASP A 1 83 ? 13.529 -23.220 -24.119 1.00 71.62 83 ASP A O 1
ATOM 673 N N . TYR A 1 84 ? 11.621 -22.119 -23.691 1.00 69.75 84 TYR A N 1
ATOM 674 C CA . TYR A 1 84 ? 11.551 -22.388 -22.249 1.00 69.75 84 TYR A CA 1
ATOM 675 C C . TYR A 1 84 ? 10.378 -23.294 -21.860 1.00 69.75 84 TYR A C 1
ATOM 677 O O . TYR A 1 84 ? 9.976 -23.291 -20.695 1.00 69.75 84 TYR A O 1
ATOM 685 N N . GLU A 1 85 ? 9.778 -24.001 -22.828 1.00 68.06 85 GLU A N 1
ATOM 686 C CA . GLU A 1 85 ? 8.567 -24.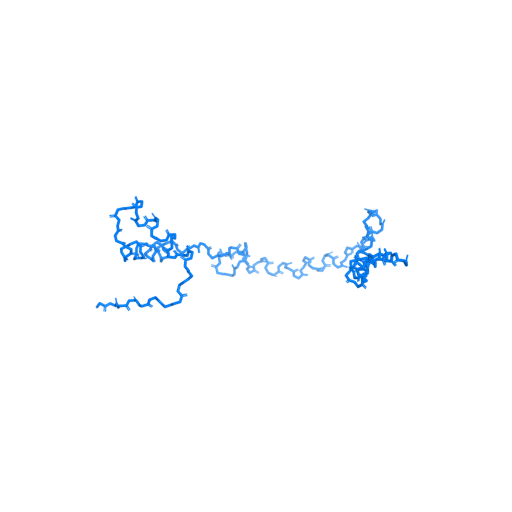822 -22.631 1.00 68.06 85 GLU A CA 1
ATOM 687 C C . GLU A 1 85 ? 7.418 -24.045 -21.956 1.00 68.06 85 GLU A C 1
ATOM 689 O O . GLU A 1 85 ? 6.492 -24.620 -21.382 1.00 68.06 85 GLU A O 1
ATOM 694 N N . SER A 1 86 ? 7.478 -22.712 -22.002 1.00 71.62 86 SER A N 1
ATOM 695 C CA . SER A 1 86 ? 6.467 -21.860 -21.403 1.00 71.62 86 SER A CA 1
ATOM 696 C C . SER A 1 86 ? 5.269 -21.839 -22.345 1.00 71.62 86 SER A C 1
ATOM 698 O O . SER A 1 86 ? 5.454 -21.555 -23.533 1.00 71.62 86 SER A O 1
ATOM 700 N N . PRO A 1 87 ? 4.051 -22.135 -21.852 1.00 66.69 87 PRO A N 1
ATOM 701 C CA . PRO A 1 87 ? 2.859 -22.084 -22.682 1.00 66.69 87 PRO A CA 1
ATOM 702 C C . PRO A 1 87 ? 2.759 -20.711 -23.337 1.00 66.69 87 PRO A C 1
ATOM 704 O O . PRO A 1 87 ? 2.994 -19.691 -22.677 1.00 66.69 87 PRO A O 1
ATOM 707 N N . ASP A 1 88 ? 2.408 -20.676 -24.622 1.00 70.94 88 ASP A N 1
ATOM 708 C CA . ASP A 1 88 ? 2.150 -19.413 -25.297 1.00 70.94 88 ASP A CA 1
ATOM 709 C C . ASP A 1 88 ? 1.067 -18.670 -24.503 1.00 70.94 88 ASP A C 1
ATOM 711 O O . ASP A 1 88 ? -0.057 -19.144 -24.318 1.00 70.94 88 ASP A O 1
ATOM 715 N N . SER A 1 89 ? 1.419 -17.495 -23.984 1.00 71.69 89 SER A N 1
ATOM 716 C CA . SER A 1 89 ? 0.501 -16.692 -23.174 1.00 71.69 89 SER A CA 1
ATOM 717 C C . SER A 1 89 ? -0.772 -16.327 -23.944 1.00 71.69 89 SER A C 1
ATOM 719 O O . SER A 1 89 ? -1.827 -16.139 -23.336 1.00 71.69 89 SER A O 1
ATOM 721 N N . THR A 1 90 ? -0.721 -16.304 -25.280 1.00 71.31 90 THR A N 1
ATOM 722 C CA . THR A 1 90 ? -1.910 -16.136 -26.114 1.00 71.31 90 THR A CA 1
ATOM 723 C C . THR A 1 90 ? -2.819 -17.366 -26.110 1.00 71.31 90 THR A C 1
ATOM 725 O O . THR A 1 90 ? -4.038 -17.194 -26.147 1.00 71.31 90 THR A O 1
ATOM 728 N N . GLU A 1 91 ? -2.282 -18.583 -25.988 1.00 73.19 91 GLU A N 1
ATOM 729 C CA . GLU A 1 91 ? -3.081 -19.802 -25.806 1.00 73.19 91 GLU A CA 1
ATOM 730 C C . GLU A 1 91 ? -3.761 -19.827 -24.436 1.00 73.19 91 GLU A C 1
ATOM 732 O O . GLU A 1 91 ? -4.957 -20.106 -24.363 1.00 73.19 91 GLU A O 1
ATOM 737 N N . LEU A 1 92 ? -3.062 -19.431 -23.368 1.00 78.06 92 LEU A N 1
ATOM 738 C CA . LEU A 1 92 ? -3.646 -19.345 -22.021 1.00 78.06 92 LEU A CA 1
ATOM 739 C C . LEU A 1 92 ? -4.829 -18.364 -21.962 1.00 78.06 92 LEU A C 1
ATOM 741 O O . LEU A 1 92 ? -5.855 -18.644 -21.341 1.00 78.06 92 LEU A O 1
ATOM 745 N N . ILE A 1 93 ? -4.717 -17.219 -22.643 1.00 81.31 93 ILE A N 1
ATOM 746 C CA . ILE A 1 93 ? -5.801 -16.229 -22.729 1.00 81.31 93 ILE A CA 1
ATOM 747 C C . ILE A 1 93 ? -6.990 -16.786 -23.526 1.00 81.31 93 ILE A C 1
ATOM 749 O O . ILE A 1 93 ? -8.141 -16.566 -23.138 1.00 81.31 93 ILE A O 1
ATOM 753 N N . ARG A 1 94 ? -6.738 -17.514 -24.624 1.00 79.81 94 ARG A N 1
ATOM 754 C CA . ARG A 1 94 ? -7.796 -18.163 -25.418 1.00 79.81 94 ARG A CA 1
ATOM 755 C C . ARG A 1 94 ? -8.512 -19.242 -24.616 1.00 79.81 94 ARG A C 1
ATOM 757 O O . ARG A 1 94 ? -9.736 -19.209 -24.561 1.00 79.81 94 ARG A O 1
ATOM 764 N N . GLU A 1 95 ? -7.779 -20.121 -23.936 1.00 77.88 95 GLU A N 1
ATOM 765 C CA . GLU A 1 95 ? -8.355 -21.181 -23.102 1.00 77.88 95 GLU A CA 1
ATOM 766 C C . GLU A 1 95 ? -9.244 -20.592 -21.999 1.00 77.88 95 GLU A C 1
ATOM 768 O O . GLU A 1 95 ? -10.361 -21.058 -21.768 1.00 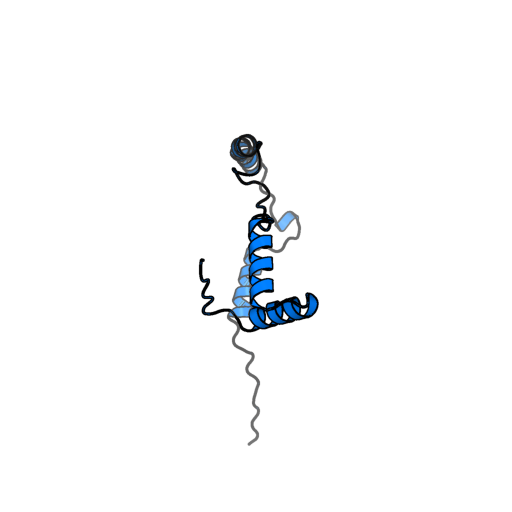77.88 95 GLU A O 1
ATOM 773 N N . ASN A 1 96 ? -8.784 -19.526 -21.340 1.00 81.19 96 ASN A N 1
ATOM 774 C CA . ASN A 1 96 ? -9.563 -18.876 -20.293 1.00 81.19 96 ASN A CA 1
ATOM 775 C C . ASN A 1 96 ? -10.842 -18.230 -20.853 1.00 81.19 96 ASN A C 1
ATOM 777 O O . ASN A 1 96 ? -11.920 -18.382 -20.279 1.00 81.19 96 ASN A O 1
ATOM 781 N N . ARG A 1 97 ? -10.750 -17.588 -22.025 1.00 79.12 97 ARG A N 1
ATOM 782 C CA . ARG A 1 97 ? -11.903 -17.001 -22.723 1.00 79.12 97 ARG A CA 1
ATOM 783 C C . ARG A 1 97 ? -12.891 -18.061 -23.216 1.00 79.12 97 ARG A C 1
ATOM 785 O O . ARG A 1 97 ? -14.096 -17.823 -23.208 1.00 79.12 97 ARG A O 1
ATOM 792 N N . GLU A 1 98 ? -12.418 -19.226 -23.640 1.00 81.44 98 GLU A N 1
ATOM 793 C CA . GLU A 1 98 ? -13.269 -20.354 -24.028 1.00 81.44 98 GLU A CA 1
ATOM 794 C C . GLU A 1 98 ? -13.956 -20.998 -22.823 1.00 81.44 98 GLU A C 1
ATOM 796 O O . GLU A 1 98 ? -15.126 -21.368 -22.917 1.00 81.44 98 GLU A O 1
ATOM 801 N N . LYS A 1 99 ? -13.269 -21.099 -21.678 1.00 79.69 99 LYS A N 1
ATOM 802 C CA . LYS A 1 99 ? -13.866 -21.549 -20.411 1.00 79.69 99 LYS A CA 1
ATOM 803 C C . LYS A 1 99 ? -14.958 -20.594 -19.935 1.00 79.69 99 LYS A C 1
ATOM 805 O O . LYS A 1 99 ? -16.013 -21.062 -19.519 1.00 79.69 99 LYS A O 1
ATOM 810 N N . GLU A 1 100 ? -14.734 -19.287 -20.044 1.00 78.62 100 GLU A N 1
ATOM 811 C CA . GLU A 1 100 ? -15.708 -18.257 -19.663 1.00 78.62 100 GLU A CA 1
ATOM 812 C C . GLU A 1 100 ? -16.947 -18.248 -20.574 1.00 78.62 100 GLU A C 1
ATOM 814 O O . GLU A 1 100 ? -18.068 -18.103 -20.097 1.00 78.62 100 GLU A O 1
ATOM 819 N N . ASN A 1 101 ? -16.768 -18.462 -21.882 1.00 76.12 101 ASN A N 1
ATOM 820 C CA . ASN A 1 101 ? -17.869 -18.457 -22.854 1.00 76.12 101 ASN A CA 1
ATOM 821 C C . ASN A 1 101 ? -18.521 -19.832 -23.066 1.00 76.12 101 ASN A C 1
ATOM 823 O O . ASN A 1 101 ? -19.421 -19.965 -23.901 1.00 76.12 101 ASN A O 1
ATOM 827 N N . ARG A 1 102 ? -18.089 -20.872 -22.341 1.00 65.75 102 ARG A N 1
ATOM 828 C CA . ARG A 1 102 ? -18.703 -22.197 -22.436 1.00 65.75 102 ARG A CA 1
ATOM 829 C C . ARG A 1 102 ? -20.072 -22.155 -21.744 1.00 65.75 102 ARG A C 1
ATOM 831 O O . ARG A 1 102 ? -20.126 -21.923 -20.537 1.00 65.75 102 ARG A O 1
ATOM 838 N N . PRO A 1 103 ? -21.185 -22.419 -22.456 1.00 66.25 103 PRO A N 1
ATOM 839 C CA . PRO A 1 103 ? -22.481 -22.532 -21.803 1.00 66.25 103 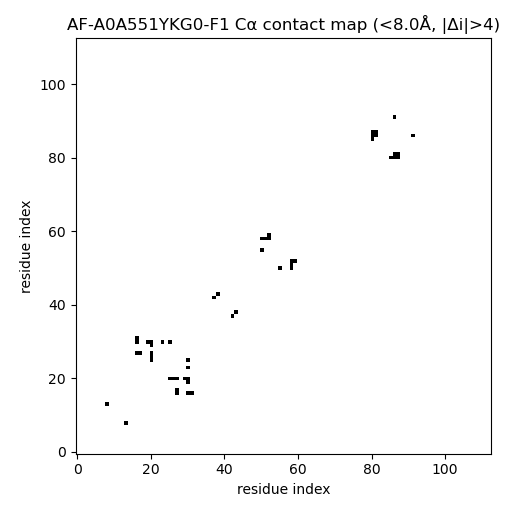PRO A CA 1
ATOM 840 C C . PRO A 1 103 ? -22.435 -23.675 -20.778 1.00 66.25 103 PRO A C 1
ATOM 842 O O . PRO A 1 103 ? -21.775 -24.691 -21.037 1.00 66.25 103 PRO A O 1
ATOM 845 N N . PRO A 1 104 ? -23.118 -23.545 -19.625 1.00 63.81 104 PRO A N 1
ATOM 846 C CA . PRO A 1 104 ? -23.155 -24.610 -18.634 1.00 63.81 104 PRO A CA 1
ATOM 847 C C . PRO A 1 104 ? -23.633 -25.900 -19.304 1.00 63.81 104 PRO A C 1
ATOM 849 O O . PRO A 1 104 ? -24.582 -25.884 -20.095 1.00 63.81 104 PRO A O 1
ATOM 852 N N . ALA A 1 105 ? -22.937 -27.005 -19.021 1.00 62.38 105 ALA A N 1
ATOM 853 C CA . ALA A 1 105 ? -23.294 -28.318 -19.538 1.00 62.38 105 ALA A CA 1
ATOM 854 C C . ALA A 1 105 ? -24.787 -28.550 -19.280 1.00 62.38 105 ALA A C 1
ATOM 856 O O . ALA A 1 105 ? -25.241 -28.445 -18.140 1.00 62.38 105 ALA A O 1
ATOM 857 N N . LYS A 1 106 ? -25.557 -28.803 -20.347 1.00 58.38 106 LYS A N 1
ATOM 858 C CA . LYS A 1 106 ? -26.980 -29.120 -20.233 1.00 58.38 106 LYS A CA 1
ATOM 859 C C . LYS A 1 106 ? -27.095 -30.358 -19.351 1.00 58.38 106 LYS A C 1
ATOM 861 O O . LYS A 1 106 ? -26.762 -31.456 -19.787 1.00 58.38 106 LYS A O 1
ATOM 866 N N . ILE A 1 107 ? -27.527 -30.163 -18.109 1.00 55.09 107 ILE A N 1
ATOM 867 C CA . ILE A 1 107 ? -27.934 -31.249 -17.226 1.00 55.09 107 ILE A CA 1
ATOM 868 C C . ILE A 1 107 ? -29.148 -31.866 -17.917 1.00 55.09 107 ILE A C 1
ATOM 870 O O . ILE A 1 107 ? -30.197 -31.230 -18.009 1.00 55.09 107 ILE A O 1
ATOM 874 N N . GLY A 1 108 ? -28.961 -33.045 -18.510 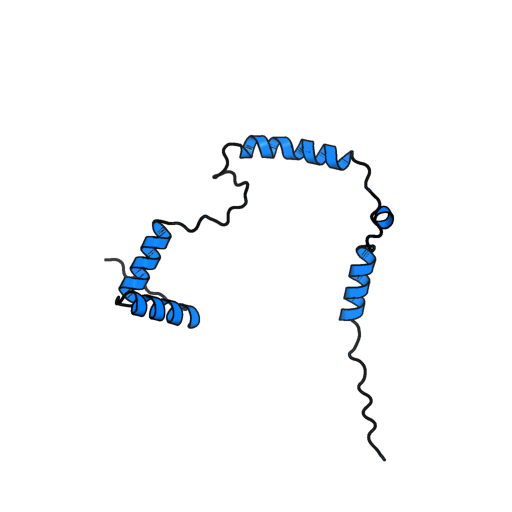1.00 51.12 108 GLY A N 1
ATOM 875 C CA . GLY A 1 108 ? -30.029 -33.790 -19.160 1.00 51.12 108 GLY A CA 1
ATOM 876 C C . GLY A 1 108 ? -31.098 -34.121 -18.131 1.00 51.12 108 GLY A C 1
ATOM 877 O O . GLY A 1 108 ? -30.908 -34.992 -17.289 1.00 51.12 108 GLY A O 1
ATOM 878 N N . THR A 1 109 ? -32.209 -33.393 -18.161 1.00 49.84 109 THR A N 1
ATOM 879 C CA . THR A 1 109 ? -33.422 -33.787 -17.455 1.00 49.84 109 THR A CA 1
ATOM 880 C C . THR A 1 109 ? -34.155 -34.792 -18.331 1.00 49.84 109 THR A C 1
ATOM 882 O O . THR A 1 109 ? -35.001 -34.414 -19.143 1.00 49.84 109 THR A O 1
ATOM 885 N N . ASP A 1 110 ? -33.812 -36.067 -18.176 1.00 52.19 110 ASP A N 1
ATOM 886 C CA . ASP A 1 110 ? -34.654 -37.172 -18.622 1.00 52.19 110 ASP A CA 1
ATOM 887 C C . ASP A 1 110 ? -35.916 -37.188 -17.745 1.00 52.19 110 ASP A C 1
ATOM 889 O O . ASP A 1 110 ? -35.950 -37.807 -16.682 1.00 52.19 110 ASP A O 1
ATOM 893 N N . TYR A 1 111 ? -36.958 -36.464 -18.162 1.00 45.53 111 TYR A N 1
ATOM 894 C CA . TYR A 1 111 ? -38.303 -36.670 -17.628 1.00 45.53 111 TYR A CA 1
ATOM 895 C C . TYR A 1 111 ? -39.019 -37.739 -18.457 1.00 45.53 111 TYR A C 1
ATOM 897 O O . TYR A 1 111 ? -39.406 -37.540 -19.608 1.00 45.53 111 TYR A O 1
ATOM 905 N 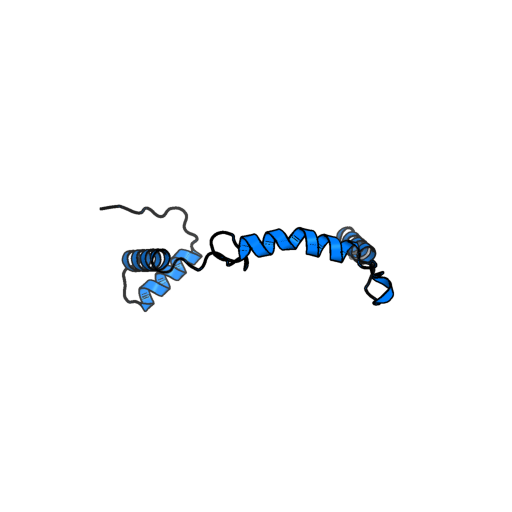N . VAL A 1 112 ? -39.120 -38.886 -17.793 1.00 47.81 112 VAL A N 1
ATOM 906 C CA . VAL A 1 112 ? -39.982 -40.055 -17.980 1.00 47.81 112 VAL A CA 1
ATOM 907 C C . VAL A 1 112 ? -41.342 -39.710 -18.614 1.00 47.81 112 VAL A C 1
ATOM 909 O O . VAL A 1 112 ? -42.022 -38.789 -18.160 1.00 47.81 112 VAL A O 1
ATOM 912 N N . LYS A 1 113 ? -41.729 -40.475 -19.646 1.00 46.56 113 LYS A N 1
ATOM 913 C CA . LYS A 1 113 ? -43.111 -40.572 -20.150 1.00 46.56 113 LYS A CA 1
ATOM 914 C C . LYS A 1 113 ? -43.917 -41.562 -19.324 1.00 46.56 113 LYS A C 1
ATOM 916 O O . LYS A 1 113 ? -43.332 -42.611 -18.972 1.00 46.56 113 LYS A O 1
#

pLDDT: mean 72.15, std 11.21, range [45.34, 85.5]

Mean predicted aligned error: 19.33 Å

Nearest PDB structures (foldseek):
  6sbx-assembly1_C  TM=6.307E-01  e=2.160E+00  Myxococcus xanthus
  8uh7-assembly1_A  TM=3.907E-01  e=8.348E+00  Tequatrovirus

Organism: NCBI:txid2486263

Foldseek 3Di:
DDDDDDPDDDPVVLVVLVVVCVVVVHDSVVSVVVVVVCCVVCVPPPPCPVADPVPDPCNVVVVVCVVVVVVVVVPDPDDDCVVVVHPDVVVVVVVVVCVVPDDPDPPDPPDDD

Secondary structure (DSSP, 8-state):
-PPPP--S--HHHHHHHHHHHHHHT--HHHHHHHHHHHHHHS-------SS-TTT-TTHHHHHHHHHHHHHHHHHS----GGGGTPPPHHHHHHHHHHHHTPPPP--------

Radius of gyration: 28.52 Å; Cα contacts (8 Å, |Δi|>4): 26; chains: 1; bounding box: 63×63×58 Å